Protein AF-A0A6C0CLG5-F1 (afdb_monomer_lite)

Structure (mmCIF, N/CA/C/O backbone):
data_AF-A0A6C0CLG5-F1
#
_entry.id   AF-A0A6C0CLG5-F1
#
loop_
_atom_site.group_PDB
_atom_site.id
_atom_site.type_symbol
_atom_site.label_atom_id
_atom_site.label_alt_id
_atom_site.label_comp_id
_atom_site.label_asym_id
_atom_site.label_entity_id
_atom_site.label_seq_id
_atom_site.pdbx_PDB_ins_code
_atom_site.Cartn_x
_atom_site.Cartn_y
_atom_site.Cartn_z
_atom_site.occupancy
_atom_site.B_iso_or_equiv
_atom_site.auth_seq_id
_atom_site.auth_comp_id
_atom_site.auth_asym_id
_atom_site.auth_atom_id
_atom_site.pdbx_PDB_model_num
ATOM 1 N N . MET A 1 1 ? 3.283 -2.819 -17.623 1.00 55.41 1 MET A N 1
ATOM 2 C CA . MET A 1 1 ? 4.376 -2.271 -16.800 1.00 55.41 1 MET A CA 1
ATOM 3 C C . MET A 1 1 ? 5.646 -3.119 -16.837 1.00 55.41 1 MET A C 1
ATOM 5 O O . MET A 1 1 ? 6.491 -2.839 -17.672 1.00 55.41 1 MET A O 1
ATOM 9 N N . ILE A 1 2 ? 5.819 -4.201 -16.057 1.00 57.75 2 ILE A N 1
ATOM 10 C CA . ILE A 1 2 ? 7.119 -4.931 -16.032 1.00 57.75 2 ILE A CA 1
ATOM 11 C C . ILE A 1 2 ? 7.539 -5.470 -17.420 1.00 57.75 2 ILE A C 1
ATOM 13 O O . ILE A 1 2 ? 8.709 -5.422 -17.793 1.00 57.75 2 ILE A O 1
ATOM 17 N N . LYS A 1 3 ? 6.579 -5.930 -18.231 1.00 57.47 3 LYS A N 1
ATOM 18 C CA . LYS A 1 3 ? 6.828 -6.448 -19.590 1.00 57.47 3 LYS A CA 1
ATOM 19 C C . LYS A 1 3 ? 7.154 -5.355 -20.627 1.00 57.47 3 LYS A C 1
ATOM 21 O O . LYS A 1 3 ? 7.745 -5.662 -21.662 1.00 57.47 3 LYS A O 1
ATOM 26 N N . GLU A 1 4 ? 6.768 -4.107 -20.359 1.00 57.22 4 GLU A N 1
ATOM 27 C CA . GLU A 1 4 ? 7.080 -2.933 -21.190 1.00 57.22 4 GLU A CA 1
ATOM 28 C C . GLU A 1 4 ? 8.478 -2.409 -20.853 1.00 57.22 4 GLU A C 1
ATOM 30 O O . GLU A 1 4 ? 9.286 -2.241 -21.760 1.00 57.22 4 GLU A O 1
ATOM 35 N N . LEU A 1 5 ? 8.828 -2.340 -19.562 1.00 54.34 5 LEU A N 1
ATOM 36 C CA . LEU A 1 5 ? 10.183 -2.044 -19.073 1.00 54.34 5 LEU A CA 1
ATOM 37 C C . LEU A 1 5 ? 11.277 -2.913 -19.723 1.00 54.34 5 LEU A C 1
ATOM 39 O O . LEU A 1 5 ? 12.338 -2.401 -20.069 1.00 54.34 5 LEU A O 1
ATOM 43 N N . ILE A 1 6 ? 11.021 -4.211 -19.928 1.00 60.19 6 ILE A N 1
ATOM 44 C CA . ILE A 1 6 ? 11.987 -5.149 -20.539 1.00 60.19 6 ILE A CA 1
ATOM 45 C C . ILE A 1 6 ? 12.129 -4.933 -22.061 1.00 60.19 6 ILE A C 1
ATOM 47 O O . ILE A 1 6 ? 13.160 -5.271 -22.639 1.00 60.19 6 ILE A O 1
ATOM 51 N N . ASN A 1 7 ? 11.122 -4.354 -22.723 1.00 60.19 7 ASN A N 1
ATOM 52 C CA . ASN A 1 7 ? 11.116 -4.117 -24.172 1.00 60.19 7 ASN A CA 1
ATOM 53 C C . ASN A 1 7 ? 11.456 -2.667 -24.569 1.00 60.19 7 ASN A C 1
ATOM 55 O O . ASN A 1 7 ? 11.650 -2.387 -25.758 1.00 60.19 7 ASN A O 1
ATOM 59 N N . SER A 1 8 ? 11.537 -1.745 -23.607 1.00 56.50 8 SER A N 1
ATOM 60 C CA . SER A 1 8 ? 11.809 -0.327 -23.844 1.00 56.50 8 SER A CA 1
ATOM 61 C C . SER A 1 8 ? 13.248 -0.102 -24.315 1.00 56.50 8 SER A C 1
ATOM 63 O O . SER A 1 8 ? 14.209 -0.159 -23.555 1.00 56.50 8 SER A O 1
ATOM 65 N N . ARG A 1 9 ? 13.401 0.192 -25.612 1.00 59.56 9 ARG A N 1
ATOM 66 C CA . ARG A 1 9 ? 14.698 0.430 -26.279 1.00 59.56 9 ARG A CA 1
ATOM 67 C C . ARG A 1 9 ? 15.338 1.784 -25.937 1.00 59.56 9 ARG A C 1
ATOM 69 O O . ARG A 1 9 ? 16.444 2.053 -26.400 1.00 59.56 9 ARG A O 1
ATOM 76 N N . LYS A 1 10 ? 14.658 2.649 -25.170 1.00 71.94 10 LYS A N 1
ATOM 77 C CA . LYS A 1 10 ? 15.141 3.981 -24.776 1.00 71.94 10 LYS A CA 1
ATOM 78 C C . LYS A 1 10 ? 15.225 4.097 -23.247 1.00 71.94 10 LYS A C 1
ATOM 80 O O . LYS A 1 10 ? 14.229 3.855 -22.570 1.00 71.94 10 LYS A O 1
ATOM 85 N N . PRO A 1 11 ? 16.370 4.532 -22.694 1.00 71.12 11 PRO A N 1
ATOM 86 C CA . PRO A 1 11 ? 16.568 4.635 -21.245 1.00 71.12 11 PRO A CA 1
ATOM 87 C C . PRO A 1 11 ? 15.624 5.648 -20.580 1.00 71.12 11 PRO A C 1
ATOM 89 O O . PRO A 1 11 ? 15.289 5.499 -19.411 1.00 71.12 11 PRO A O 1
ATOM 92 N N . LEU A 1 12 ? 15.170 6.658 -21.326 1.00 77.62 12 LEU A N 1
ATOM 93 C CA . LEU A 1 12 ? 14.286 7.712 -20.826 1.00 77.62 12 LEU A CA 1
ATOM 94 C C . LEU A 1 12 ? 12.886 7.174 -20.481 1.00 77.62 12 LEU A C 1
ATOM 96 O O . LEU A 1 12 ? 12.349 7.513 -19.431 1.00 77.62 12 LEU A O 1
ATOM 100 N N . ASP A 1 13 ? 12.357 6.260 -21.300 1.00 79.12 13 ASP A N 1
ATOM 101 C CA . ASP A 1 13 ? 11.035 5.653 -21.094 1.00 79.12 13 ASP A CA 1
ATOM 102 C C . ASP A 1 13 ? 11.032 4.750 -19.848 1.00 79.12 13 ASP A C 1
ATOM 104 O O . ASP A 1 13 ? 10.117 4.807 -19.026 1.00 79.12 13 ASP A O 1
ATOM 108 N N . ALA A 1 14 ? 12.112 3.986 -19.640 1.00 81.38 14 ALA A N 1
ATOM 109 C CA . ALA A 1 14 ? 12.274 3.147 -18.454 1.00 81.38 14 ALA A CA 1
ATOM 110 C C . ALA A 1 14 ? 12.326 3.968 -17.151 1.00 81.38 14 ALA A C 1
ATOM 112 O O . ALA A 1 14 ? 11.732 3.575 -16.147 1.00 81.38 14 ALA A O 1
ATOM 113 N N . VAL A 1 15 ? 12.998 5.126 -17.159 1.00 86.12 15 VAL A N 1
ATOM 114 C CA . VAL A 1 15 ? 13.067 6.020 -15.989 1.00 86.12 15 VAL A CA 1
ATOM 115 C C . VAL A 1 15 ? 11.693 6.598 -15.653 1.00 86.12 15 VAL A C 1
ATOM 117 O O . VAL A 1 15 ? 11.303 6.598 -14.485 1.00 86.12 15 VAL A O 1
ATOM 120 N N . THR A 1 16 ? 10.939 7.059 -16.655 1.00 88.06 16 THR A N 1
ATOM 121 C CA . THR A 1 16 ? 9.577 7.568 -16.445 1.00 88.06 16 THR A CA 1
ATOM 122 C C . THR A 1 16 ? 8.662 6.490 -15.875 1.00 88.06 16 THR A C 1
ATOM 124 O O . THR A 1 16 ? 7.893 6.763 -14.954 1.00 88.06 16 THR A O 1
ATOM 127 N N . GLU A 1 17 ? 8.766 5.258 -16.365 1.00 85.94 17 GLU A N 1
ATOM 128 C CA . GLU A 1 17 ? 7.917 4.164 -15.904 1.00 85.94 17 GLU A CA 1
ATOM 129 C C . GLU A 1 17 ? 8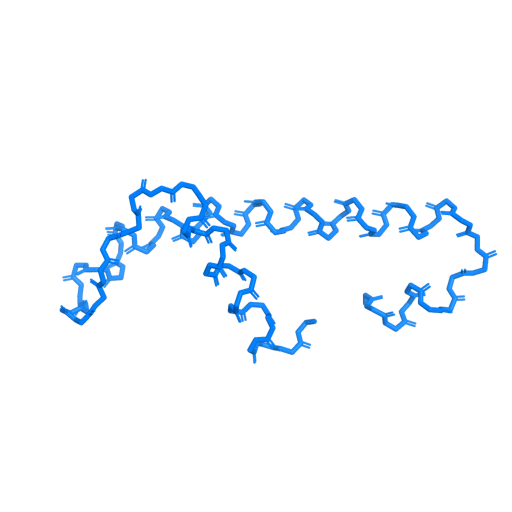.245 3.721 -14.471 1.00 85.94 17 GLU A C 1
ATOM 131 O O . GLU A 1 17 ? 7.335 3.503 -13.670 1.00 85.94 17 GLU A O 1
ATOM 136 N N . ILE A 1 18 ? 9.529 3.701 -14.096 1.00 86.94 18 ILE A N 1
ATOM 137 C CA . ILE A 1 18 ? 9.951 3.508 -12.699 1.00 86.94 18 ILE A CA 1
ATOM 138 C C . ILE A 1 18 ? 9.408 4.630 -11.809 1.00 86.94 18 ILE A C 1
ATOM 140 O O . ILE A 1 18 ? 8.904 4.365 -10.717 1.00 86.94 18 ILE A O 1
ATOM 144 N N . LEU A 1 19 ? 9.473 5.883 -12.263 1.00 91.69 19 LEU A N 1
ATOM 145 C CA . LEU A 1 19 ? 8.976 7.022 -11.494 1.00 91.69 19 LEU A CA 1
ATOM 146 C C . LEU A 1 19 ? 7.461 6.931 -11.268 1.00 91.69 19 LEU A C 1
ATOM 148 O O . LEU A 1 19 ? 6.991 7.138 -10.148 1.00 91.69 19 LEU A O 1
ATOM 152 N N . LEU A 1 20 ? 6.703 6.573 -12.307 1.00 91.38 20 LEU A N 1
ATOM 153 C CA . LEU A 1 20 ? 5.263 6.332 -12.210 1.00 91.38 20 LEU A CA 1
ATOM 154 C C . LEU A 1 20 ? 4.952 5.174 -11.262 1.00 91.38 20 LEU A C 1
ATOM 156 O O . LEU A 1 20 ? 4.049 5.291 -10.437 1.00 91.38 20 LEU A O 1
ATOM 160 N N . PHE A 1 21 ? 5.717 4.085 -11.327 1.00 88.06 21 PHE A N 1
ATOM 161 C CA . PHE A 1 21 ? 5.558 2.952 -10.422 1.00 88.06 21 PHE A CA 1
ATOM 162 C C . PHE A 1 21 ? 5.756 3.356 -8.954 1.00 88.06 21 PHE A C 1
ATOM 164 O O . PHE A 1 21 ? 4.903 3.079 -8.108 1.00 88.06 21 PHE A O 1
ATOM 171 N N . VAL A 1 22 ? 6.837 4.081 -8.652 1.00 90.88 22 VAL A N 1
ATOM 172 C CA . VAL A 1 22 ? 7.097 4.603 -7.302 1.00 90.88 22 VAL A CA 1
ATOM 173 C C . VAL A 1 22 ? 5.976 5.545 -6.860 1.00 90.88 22 VAL A C 1
ATOM 175 O O . VAL A 1 22 ? 5.486 5.434 -5.736 1.00 90.88 22 VAL A O 1
ATOM 178 N N . LEU A 1 23 ? 5.518 6.435 -7.743 1.00 93.88 23 LEU A N 1
ATOM 179 C CA . LEU A 1 23 ? 4.423 7.358 -7.452 1.00 93.88 23 LEU A CA 1
ATOM 180 C C . LEU A 1 23 ? 3.128 6.612 -7.098 1.00 93.88 23 LEU A C 1
ATOM 182 O O . LEU A 1 23 ? 2.486 6.931 -6.096 1.00 93.88 23 LEU A O 1
ATOM 186 N N . VAL A 1 24 ? 2.770 5.588 -7.876 1.00 91.94 24 VAL A N 1
ATOM 187 C CA . VAL A 1 24 ? 1.591 4.750 -7.622 1.00 91.94 24 VAL A CA 1
ATOM 188 C C . VAL A 1 24 ? 1.705 4.037 -6.276 1.00 91.94 24 VAL A C 1
ATOM 190 O O . VAL A 1 24 ? 0.730 4.024 -5.522 1.00 91.94 24 VAL A O 1
ATOM 193 N N . ILE A 1 25 ? 2.877 3.495 -5.926 1.00 91.75 25 ILE A N 1
ATOM 194 C CA . ILE A 1 25 ? 3.106 2.863 -4.617 1.00 91.75 25 ILE A CA 1
ATOM 195 C C . ILE A 1 25 ? 2.929 3.868 -3.482 1.00 91.75 25 ILE A C 1
ATOM 197 O O . ILE A 1 25 ? 2.275 3.557 -2.483 1.00 91.75 25 ILE A O 1
ATOM 201 N N . LEU A 1 26 ? 3.479 5.075 -3.613 1.00 94.31 26 LEU A N 1
ATOM 202 C CA . LEU A 1 26 ? 3.358 6.101 -2.580 1.00 94.31 26 LEU A CA 1
ATOM 203 C C . LEU A 1 26 ? 1.895 6.499 -2.373 1.00 94.31 26 LEU A C 1
ATOM 205 O O . LEU A 1 26 ? 1.404 6.444 -1.245 1.00 94.31 26 LEU A O 1
ATOM 209 N N . ILE A 1 27 ? 1.172 6.810 -3.452 1.00 95.31 27 ILE A N 1
ATO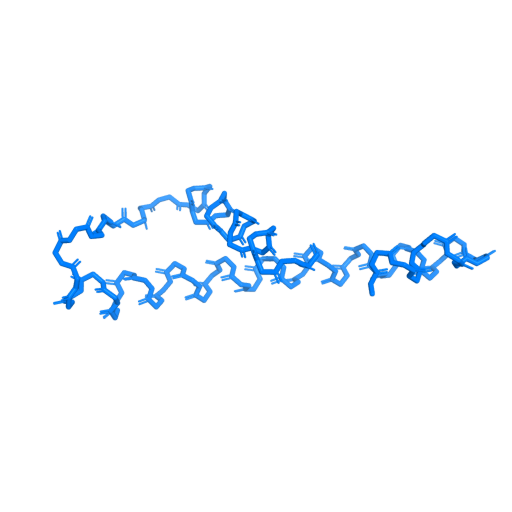M 210 C CA . ILE A 1 27 ? -0.257 7.150 -3.390 1.00 95.31 27 ILE A CA 1
ATOM 211 C C . ILE A 1 27 ? -1.053 5.997 -2.765 1.00 95.31 27 ILE A C 1
ATOM 213 O O . ILE A 1 27 ? -1.834 6.208 -1.834 1.00 95.31 27 ILE A O 1
ATOM 217 N N . SER A 1 28 ? -0.805 4.767 -3.217 1.00 92.81 28 SER A N 1
ATOM 218 C CA . SER A 1 28 ? -1.468 3.569 -2.693 1.00 92.81 28 SER A CA 1
ATOM 219 C C . SER A 1 28 ? -1.200 3.378 -1.206 1.00 92.81 28 SER A C 1
ATOM 221 O O . SER A 1 28 ? -2.113 3.040 -0.462 1.00 92.81 28 SER A O 1
ATOM 223 N N . THR A 1 29 ? 0.020 3.652 -0.746 1.00 95.06 29 THR A N 1
ATOM 224 C CA . THR A 1 29 ? 0.406 3.567 0.667 1.00 95.06 29 THR A CA 1
ATOM 225 C C . THR A 1 29 ? -0.393 4.544 1.531 1.00 95.06 29 THR A C 1
ATOM 227 O O . THR A 1 29 ? -0.902 4.159 2.587 1.00 95.06 29 THR A O 1
ATOM 230 N N . PHE A 1 30 ? -0.565 5.791 1.080 1.00 95.50 30 PHE A N 1
ATOM 231 C CA . PHE A 1 30 ? -1.367 6.784 1.801 1.00 95.50 30 PHE A CA 1
ATOM 232 C C . PHE A 1 30 ? -2.847 6.402 1.859 1.00 95.50 30 PHE A C 1
ATOM 234 O O . PHE A 1 30 ? -3.439 6.411 2.943 1.00 95.50 30 PHE A O 1
ATOM 241 N N . ILE A 1 31 ? -3.429 6.027 0.715 1.00 95.06 31 ILE A N 1
ATOM 242 C CA . ILE A 1 31 ? -4.834 5.609 0.628 1.00 95.06 31 ILE A CA 1
ATOM 243 C C . ILE A 1 31 ? -5.068 4.376 1.498 1.00 95.06 31 ILE A C 1
ATOM 245 O O . ILE A 1 31 ? -6.010 4.348 2.289 1.00 95.06 31 ILE A O 1
ATOM 249 N N . LEU A 1 32 ? -4.187 3.378 1.398 1.00 94.94 32 LEU A N 1
ATOM 250 C CA . LEU A 1 32 ? -4.256 2.159 2.191 1.00 94.94 32 LEU A CA 1
ATOM 251 C C . LEU A 1 32 ? -4.217 2.493 3.677 1.00 94.94 32 LEU A C 1
ATOM 253 O O . LEU A 1 32 ? -5.120 2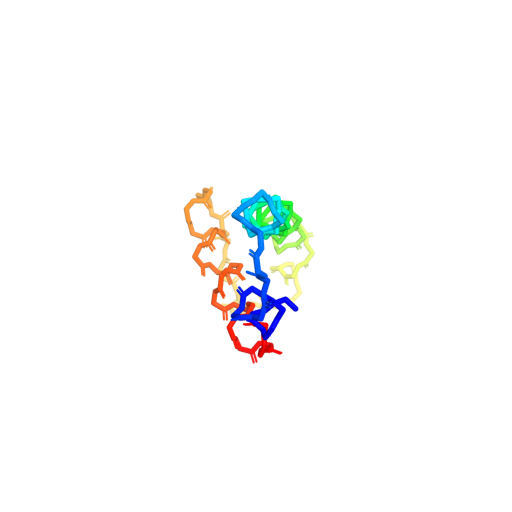.089 4.395 1.00 94.94 32 LEU A O 1
ATOM 257 N N . ARG A 1 33 ? -3.242 3.279 4.146 1.00 93.88 33 ARG A N 1
ATOM 258 C CA . ARG A 1 33 ? -3.138 3.639 5.568 1.00 93.88 33 ARG A CA 1
ATOM 259 C C . ARG A 1 33 ? -4.392 4.349 6.075 1.00 93.88 33 ARG A C 1
ATOM 261 O O . ARG A 1 33 ? -4.875 4.030 7.162 1.00 93.88 33 ARG A O 1
ATOM 268 N N . TYR A 1 34 ? -4.919 5.301 5.304 1.00 94.81 34 TYR A N 1
ATOM 269 C CA . TYR A 1 34 ? -6.112 6.052 5.684 1.00 94.81 34 TYR A CA 1
ATOM 270 C C . TYR A 1 34 ? -7.352 5.151 5.742 1.00 94.81 34 TYR A C 1
ATOM 272 O O . TYR A 1 34 ? -8.006 5.062 6.782 1.00 94.81 34 TYR A O 1
ATOM 280 N N . THR A 1 35 ? -7.654 4.446 4.652 1.00 94.25 35 THR A N 1
ATOM 281 C CA . THR A 1 35 ? -8.850 3.602 4.536 1.00 94.25 35 THR A CA 1
ATOM 282 C C . THR A 1 35 ? -8.778 2.391 5.460 1.00 94.25 35 THR A C 1
ATOM 284 O O . THR A 1 35 ? -9.778 2.010 6.063 1.00 94.25 35 THR A O 1
ATOM 287 N N . TRP A 1 36 ? -7.599 1.805 5.654 1.00 94.38 36 TRP A N 1
ATOM 288 C CA . TRP A 1 36 ? -7.415 0.682 6.568 1.00 94.38 36 TRP A CA 1
ATOM 289 C C . TRP A 1 36 ? -7.738 1.073 8.008 1.00 94.38 36 TRP A C 1
ATOM 291 O O . TRP A 1 36 ? -8.563 0.429 8.657 1.00 94.38 36 TRP A O 1
ATOM 301 N N . ASN A 1 37 ? -7.166 2.183 8.483 1.00 93.88 37 ASN A N 1
ATOM 302 C CA . ASN A 1 37 ? -7.369 2.640 9.854 1.00 93.88 37 ASN A CA 1
ATOM 303 C C . ASN A 1 37 ? -8.775 3.194 10.112 1.00 93.88 37 ASN A C 1
ATOM 305 O O . ASN A 1 37 ? -9.316 2.994 11.201 1.00 93.88 37 ASN A O 1
ATOM 309 N N . ASN A 1 38 ? -9.371 3.877 9.131 1.00 93.19 38 ASN A N 1
ATOM 310 C CA . ASN A 1 38 ? -10.659 4.548 9.310 1.00 93.19 38 ASN A CA 1
ATOM 311 C C . ASN A 1 38 ? -11.870 3.731 8.860 1.00 93.19 38 ASN A C 1
ATOM 313 O O . ASN A 1 38 ? -12.974 4.036 9.312 1.00 93.19 38 ASN A O 1
ATOM 317 N N . SER A 1 39 ? -11.685 2.727 8.002 1.00 92.06 39 SER A N 1
ATOM 318 C CA . SER A 1 39 ? -12.768 1.901 7.462 1.00 92.06 39 SER A CA 1
ATOM 319 C C . SER A 1 39 ? -12.628 0.449 7.906 1.00 92.06 39 SER A C 1
ATOM 321 O O . SER A 1 39 ? -13.479 -0.048 8.634 1.00 92.06 39 SER A O 1
ATOM 323 N N . LEU A 1 40 ? -11.553 -0.240 7.514 1.00 89.69 40 LEU A N 1
ATOM 324 C CA . LEU A 1 40 ? -11.471 -1.703 7.649 1.00 89.69 40 LEU A CA 1
ATOM 325 C C . LEU A 1 40 ? -11.408 -2.170 9.108 1.00 89.69 40 LEU A C 1
ATOM 327 O O . LEU A 1 40 ? -12.138 -3.078 9.496 1.00 89.69 40 LEU A O 1
ATOM 331 N N . ILE A 1 41 ? -10.594 -1.519 9.939 1.00 93.44 41 ILE A N 1
ATOM 332 C CA . ILE A 1 41 ? -10.405 -1.921 11.345 1.00 93.44 41 ILE A CA 1
ATOM 333 C C . ILE A 1 41 ? -11.675 -1.775 12.181 1.00 93.44 41 ILE A C 1
ATOM 335 O O . ILE A 1 41 ? -11.869 -2.513 13.142 1.00 93.44 41 ILE A O 1
ATOM 339 N N . LYS A 1 42 ? -12.565 -0.846 11.818 1.00 89.06 42 LYS A N 1
ATOM 340 C CA . LYS A 1 42 ? -13.839 -0.670 12.527 1.00 89.06 42 LYS A CA 1
ATOM 341 C C . LYS A 1 42 ? -14.770 -1.872 12.360 1.00 89.06 42 LYS A C 1
ATOM 343 O O . LYS A 1 42 ? -15.640 -2.072 13.199 1.00 89.06 42 LYS A O 1
ATOM 348 N N . HIS A 1 43 ? -14.594 -2.646 11.289 1.00 91.75 43 HIS A N 1
ATOM 349 C CA . HIS A 1 43 ? -15.482 -3.750 10.929 1.00 91.75 43 HIS A CA 1
ATOM 350 C C . HIS A 1 43 ? -14.818 -5.126 11.041 1.00 91.75 43 HIS A C 1
ATOM 352 O O . HIS A 1 43 ? -15.517 -6.120 11.208 1.00 91.75 43 HIS A O 1
ATOM 358 N N . ILE A 1 44 ? -13.486 -5.204 10.964 1.00 91.69 44 ILE A N 1
ATOM 359 C CA . ILE A 1 44 ? -12.748 -6.470 10.968 1.00 91.69 44 ILE A CA 1
ATOM 360 C C . ILE A 1 44 ? -11.846 -6.521 12.202 1.00 91.69 44 ILE A C 1
ATOM 362 O O . ILE A 1 44 ? -10.764 -5.936 12.226 1.00 91.69 44 ILE A O 1
ATOM 366 N N . THR A 1 45 ? -12.280 -7.268 13.217 1.00 85.50 45 THR A N 1
ATOM 367 C CA . THR A 1 45 ? -11.629 -7.363 14.539 1.00 85.50 45 THR A CA 1
ATOM 368 C C . THR A 1 45 ? -10.235 -7.998 14.515 1.00 85.50 45 THR A C 1
ATOM 370 O O . THR A 1 45 ? -9.453 -7.789 15.437 1.00 85.50 45 THR A O 1
ATOM 373 N N . VAL A 1 46 ? -9.898 -8.745 13.459 1.00 91.75 46 VAL A N 1
ATOM 374 C CA . VAL A 1 46 ? -8.580 -9.385 13.281 1.00 91.75 46 VAL A CA 1
ATOM 375 C C . VAL A 1 46 ? -7.521 -8.395 12.765 1.00 91.75 46 VAL A C 1
ATOM 377 O O . VAL A 1 46 ? -6.323 -8.618 12.946 1.00 91.75 46 VAL A O 1
ATOM 380 N N . LEU A 1 47 ? -7.928 -7.285 12.135 1.00 89.44 47 LEU A N 1
ATOM 381 C CA . LEU A 1 47 ? -6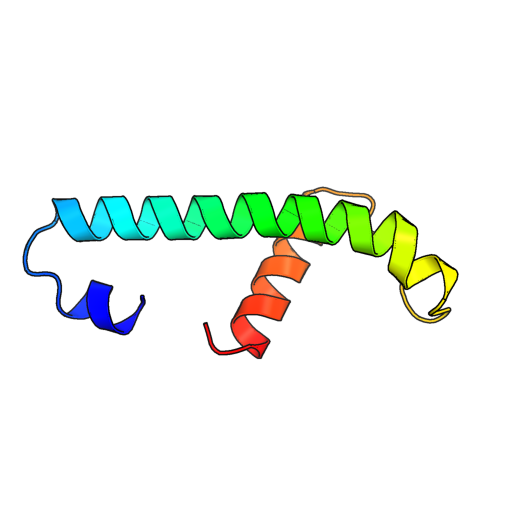.992 -6.332 11.534 1.00 89.44 47 LEU A CA 1
ATOM 382 C C . LEU A 1 47 ? -6.442 -5.349 12.572 1.00 89.44 47 LEU A C 1
ATOM 384 O O . LEU A 1 47 ? -7.185 -4.671 13.281 1.00 89.44 47 LEU A O 1
ATOM 388 N N . LYS A 1 48 ? -5.112 -5.222 12.620 1.00 90.44 48 LYS A N 1
ATOM 389 C CA . LYS A 1 48 ? -4.415 -4.253 13.479 1.00 90.44 48 LYS A CA 1
ATOM 390 C C . LYS A 1 48 ? -4.241 -2.901 12.785 1.00 90.44 48 LYS A C 1
ATOM 392 O O . LYS A 1 48 ? -4.157 -2.824 11.558 1.00 90.44 48 LYS A O 1
ATOM 397 N N . LYS A 1 49 ? -4.152 -1.841 13.601 1.00 91.38 49 LYS A N 1
ATOM 398 C CA . LYS A 1 49 ? -3.866 -0.464 13.159 1.00 91.38 49 LYS A CA 1
ATOM 399 C C . LYS A 1 49 ? -2.475 -0.354 12.562 1.00 91.38 49 LYS A C 1
ATOM 401 O O . LYS A 1 49 ? -1.513 -0.874 13.117 1.00 91.38 49 LYS A O 1
ATOM 406 N N . ILE A 1 50 ? -2.394 0.373 11.453 1.00 93.25 50 ILE A N 1
ATOM 407 C CA . ILE A 1 50 ? -1.148 0.687 10.764 1.00 93.25 50 ILE A CA 1
ATOM 408 C C . ILE A 1 50 ? -0.672 2.045 11.270 1.00 93.25 50 ILE A C 1
ATOM 410 O O . ILE A 1 50 ? -1.143 3.099 10.828 1.00 93.25 50 ILE A O 1
ATOM 414 N N . ASN A 1 51 ? 0.232 2.018 12.245 1.00 90.19 51 ASN A N 1
ATOM 415 C CA . ASN A 1 51 ? 0.663 3.230 12.936 1.00 90.19 51 ASN A CA 1
ATOM 416 C C . ASN A 1 51 ? 1.767 3.959 12.166 1.00 90.19 51 ASN A C 1
ATOM 418 O O . ASN A 1 51 ? 1.729 5.189 12.076 1.00 90.19 51 ASN A O 1
ATOM 422 N N . THR A 1 52 ? 2.698 3.224 11.553 1.00 93.75 52 THR A N 1
ATOM 423 C CA . THR A 1 52 ? 3.844 3.808 10.846 1.00 93.75 52 THR A CA 1
ATOM 424 C C . THR A 1 52 ? 3.623 3.87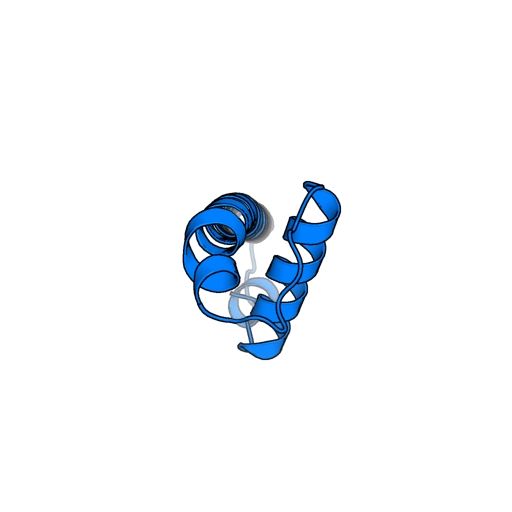0 9.334 1.00 93.75 52 THR A C 1
ATOM 426 O O . THR A 1 52 ? 2.798 3.152 8.767 1.00 93.75 52 THR A O 1
ATOM 429 N N . PHE A 1 53 ? 4.353 4.767 8.669 1.00 91.50 53 PHE A N 1
ATOM 430 C CA . PHE A 1 53 ? 4.359 4.840 7.208 1.00 91.50 53 PHE A CA 1
ATOM 431 C C . PHE A 1 53 ? 5.044 3.615 6.588 1.00 91.50 53 PHE A C 1
ATOM 433 O O . PHE A 1 53 ? 4.564 3.087 5.591 1.00 91.50 53 PHE A O 1
ATOM 440 N N . THR A 1 54 ? 6.118 3.124 7.210 1.00 93.06 54 THR A N 1
ATOM 441 C CA . THR A 1 54 ? 6.865 1.951 6.743 1.00 93.06 54 THR A CA 1
ATOM 442 C C . THR A 1 54 ? 6.008 0.688 6.757 1.00 93.06 54 THR A C 1
ATOM 444 O O . THR A 1 54 ? 6.011 -0.045 5.774 1.00 93.06 54 THR A O 1
ATOM 447 N N . ASP A 1 55 ? 5.204 0.469 7.803 1.00 94.06 55 ASP A N 1
ATOM 448 C CA . ASP A 1 55 ? 4.274 -0.669 7.855 1.00 94.06 55 ASP A CA 1
ATOM 449 C C . ASP A 1 55 ? 3.233 -0.589 6.731 1.00 94.06 55 ASP A C 1
ATOM 451 O O . ASP A 1 55 ? 2.921 -1.589 6.085 1.00 94.06 55 ASP A O 1
ATOM 455 N N . ALA A 1 56 ? 2.716 0.616 6.463 1.00 94.56 56 ALA A N 1
ATOM 456 C CA . ALA A 1 56 ? 1.779 0.845 5.368 1.00 94.56 56 ALA A CA 1
ATOM 457 C C . ALA A 1 56 ? 2.423 0.572 4.002 1.00 94.56 56 ALA A C 1
ATOM 459 O O . ALA A 1 56 ? 1.774 0.006 3.124 1.00 94.56 56 ALA A O 1
ATOM 460 N N . LEU A 1 57 ? 3.685 0.973 3.830 1.00 94.25 57 LEU A N 1
ATOM 461 C CA . LEU A 1 57 ? 4.444 0.794 2.596 1.00 94.25 57 LEU A CA 1
ATOM 462 C C . LEU A 1 57 ? 4.744 -0.686 2.343 1.00 94.25 57 LEU A C 1
ATOM 464 O O . LEU A 1 57 ? 4.516 -1.186 1.247 1.00 94.25 57 LEU A O 1
ATOM 468 N N . LEU A 1 58 ? 5.179 -1.418 3.369 1.00 94.12 58 LEU A N 1
ATOM 469 C CA . LEU A 1 58 ? 5.397 -2.861 3.269 1.00 94.12 58 LEU A CA 1
ATOM 470 C C . LEU A 1 58 ? 4.099 -3.604 2.939 1.00 94.12 58 LEU A C 1
ATOM 472 O O . LEU A 1 58 ? 4.097 -4.504 2.096 1.00 94.12 58 LEU A O 1
ATOM 476 N N . LEU A 1 59 ? 2.981 -3.209 3.556 1.00 93.62 59 LEU A N 1
ATOM 477 C CA . LEU A 1 59 ? 1.679 -3.802 3.266 1.00 93.62 59 LEU A CA 1
ATOM 478 C C . LEU A 1 59 ? 1.205 -3.481 1.841 1.00 93.62 59 LEU A C 1
ATOM 480 O O . LEU A 1 59 ? 0.685 -4.368 1.167 1.00 93.62 59 LEU A O 1
ATOM 484 N N . SER A 1 60 ? 1.397 -2.248 1.357 1.00 92.88 60 SER A N 1
ATOM 485 C CA . SER A 1 60 ? 0.988 -1.853 0.001 1.00 92.88 60 SER A CA 1
ATOM 486 C C . SER A 1 60 ? 1.781 -2.602 -1.072 1.00 92.88 60 SER A C 1
ATOM 488 O O . SER A 1 60 ? 1.190 -3.088 -2.040 1.00 92.88 60 SER A O 1
ATOM 490 N N . ILE A 1 61 ? 3.088 -2.789 -0.861 1.00 92.25 61 ILE A N 1
ATOM 491 C CA . ILE A 1 61 ? 3.942 -3.597 -1.736 1.00 92.25 61 ILE A CA 1
ATOM 492 C C . ILE A 1 61 ? 3.488 -5.058 -1.697 1.00 92.25 61 ILE A C 1
ATOM 494 O O . ILE A 1 61 ? 3.248 -5.649 -2.747 1.00 92.25 61 ILE A O 1
ATOM 498 N N . SER A 1 62 ? 3.282 -5.624 -0.504 1.00 92.56 62 SER A N 1
ATOM 499 C CA . SER A 1 62 ? 2.837 -7.017 -0.345 1.00 92.56 62 SER A CA 1
ATOM 500 C C . SER A 1 62 ? 1.507 -7.281 -1.059 1.00 92.56 62 SER A C 1
ATOM 502 O O . SER A 1 62 ? 1.370 -8.264 -1.782 1.00 92.56 62 SER A O 1
ATOM 504 N N . LEU A 1 63 ? 0.533 -6.374 -0.919 1.00 91.12 63 LEU A N 1
ATOM 505 C CA . LEU A 1 63 ? -0.752 -6.460 -1.617 1.00 91.12 63 LEU A CA 1
ATOM 506 C C . LEU A 1 63 ? -0.612 -6.317 -3.138 1.00 91.12 63 LEU A C 1
ATOM 508 O O . LEU A 1 63 ? -1.366 -6.952 -3.874 1.00 91.12 63 LEU A O 1
ATOM 512 N N . SER A 1 64 ? 0.331 -5.500 -3.610 1.00 88.38 64 SER A N 1
ATOM 513 C CA . SER A 1 64 ? 0.593 -5.326 -5.045 1.00 88.38 64 SER A CA 1
ATOM 514 C C . SER A 1 64 ? 1.176 -6.598 -5.661 1.00 88.38 64 SER A C 1
ATOM 516 O O . SER A 1 64 ? 0.689 -7.044 -6.696 1.00 88.38 64 SER A O 1
ATOM 518 N N . VAL A 1 65 ? 2.123 -7.241 -4.968 1.00 87.81 65 VAL A N 1
ATOM 519 C CA . VAL A 1 65 ? 2.699 -8.533 -5.378 1.00 87.81 65 VAL A CA 1
ATOM 520 C C . VAL A 1 65 ? 1.628 -9.626 -5.406 1.00 87.81 65 VAL A C 1
ATOM 522 O O . VAL A 1 65 ? 1.526 -10.358 -6.386 1.00 87.81 65 VAL A O 1
ATOM 525 N N . ILE A 1 66 ? 0.774 -9.712 -4.377 1.00 91.00 66 ILE A N 1
ATOM 526 C CA . ILE A 1 66 ? -0.329 -10.694 -4.331 1.00 91.00 66 ILE A CA 1
ATOM 527 C C . ILE A 1 66 ? -1.329 -10.474 -5.479 1.00 91.00 66 ILE A C 1
ATOM 529 O O . ILE A 1 66 ? -1.885 -11.436 -6.004 1.00 91.00 66 ILE A O 1
ATOM 533 N N . ARG A 1 67 ? -1.556 -9.220 -5.892 1.00 85.00 67 ARG A N 1
ATOM 534 C CA . ARG A 1 67 ? -2.416 -8.879 -7.039 1.00 85.00 67 ARG A CA 1
ATOM 535 C C . ARG A 1 67 ? -1.783 -9.179 -8.404 1.00 85.00 67 ARG A C 1
ATOM 537 O O . ARG A 1 67 ? -2.496 -9.090 -9.399 1.00 85.00 67 ARG A O 1
ATOM 544 N N . GLY A 1 68 ? -0.505 -9.557 -8.458 1.00 79.75 68 GLY A N 1
ATOM 545 C CA . GLY A 1 68 ? 0.189 -9.909 -9.700 1.00 79.75 68 GLY A CA 1
ATOM 546 C C . GLY A 1 68 ? 0.610 -8.706 -10.549 1.00 79.75 68 GLY A C 1
ATOM 547 O O . GLY A 1 68 ? 0.638 -8.820 -11.774 1.00 79.75 68 GLY A O 1
ATOM 548 N N . ILE A 1 69 ? 0.889 -7.564 -9.910 1.00 63.78 69 ILE A N 1
ATOM 549 C CA . ILE A 1 69 ? 1.496 -6.385 -10.555 1.00 63.78 69 ILE A CA 1
ATOM 550 C C . ILE A 1 69 ? 3.004 -6.591 -10.712 1.00 63.78 69 ILE A C 1
ATOM 552 O O . ILE A 1 69 ? 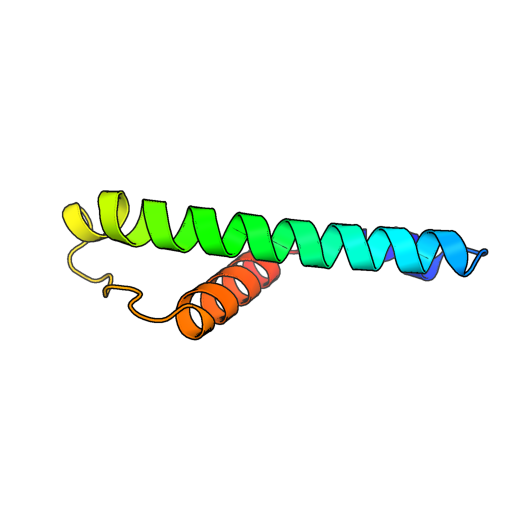3.626 -7.092 -9.747 1.00 63.78 69 ILE A O 1
#

pLDDT: mean 85.61, std 12.35, range [54.34, 95.5]

Sequence (69 aa):
MIKELINSRKPLDAVTEILLFVLVILISTFILRYTWNNSLIKHITVLKKINTFTDALLLSISLSVIRGI

Foldseek 3Di:
DVVVLVVDPDPVVNVVVVVVVVVVLLVQLVVQLVCCQPPVVVPDVPDDHDPDSVSSSVVSVVVVVVVVD

Secondary structure (DSSP, 8-state):
-HHHHTT--SHHHHHHHHHHHHHHHHHHHHHHHHHIIIIIHHH-TTPPP--SHHHHHHHHHHHHHHTT-

Organism: NCBI:txid1070528

Radius of gyration: 15.17 Å; chains: 1; bounding box: 32×18×41 Å